Protein AF-A0A832F2S0-F1 (afdb_monomer)

Secondary structure (DSSP, 8-state):
------EEEEEEE-TT-SSPEEEEEEHHHHHHHHHHSEEEE-TTS-EEEE----TTHHHHHT--S-SSSS--

Structure (mmCIF, N/CA/C/O backbone):
data_AF-A0A832F2S0-F1
#
_entry.id   AF-A0A832F2S0-F1
#
loop_
_atom_site.group_PDB
_atom_site.id
_atom_site.type_symbol
_atom_site.label_atom_id
_atom_site.label_alt_id
_atom_site.label_comp_id
_atom_site.label_asym_id
_atom_site.label_entity_id
_atom_site.label_seq_id
_atom_site.pdbx_PDB_ins_code
_atom_site.Cartn_x
_atom_site.Cartn_y
_atom_site.Cartn_z
_atom_site.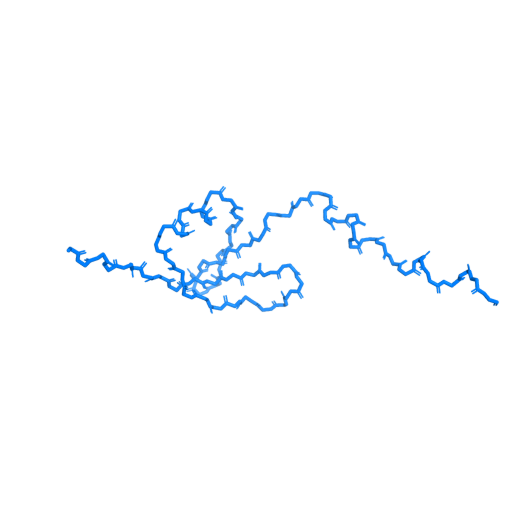occupancy
_atom_site.B_iso_or_equiv
_atom_site.auth_seq_id
_atom_site.auth_comp_id
_atom_site.auth_asym_id
_atom_site.auth_atom_id
_atom_site.pdbx_PDB_model_num
ATOM 1 N N . MET A 1 1 ? -28.786 0.893 11.571 1.00 44.25 1 MET A N 1
ATOM 2 C CA . MET A 1 1 ? -27.467 0.381 11.993 1.00 44.25 1 MET A CA 1
ATOM 3 C C . MET A 1 1 ? -26.439 1.196 11.224 1.00 44.25 1 MET A C 1
ATOM 5 O O . MET A 1 1 ? -26.466 1.139 10.005 1.00 44.25 1 MET A O 1
ATOM 9 N N . TYR A 1 2 ? -25.678 2.067 11.889 1.00 48.72 2 TYR A N 1
ATOM 10 C CA . TYR A 1 2 ? -24.681 2.905 11.214 1.00 48.72 2 TYR A CA 1
ATOM 11 C C . TYR A 1 2 ? -23.419 2.073 10.999 1.00 48.72 2 TYR A C 1
ATOM 13 O O . TYR A 1 2 ? -22.809 1.6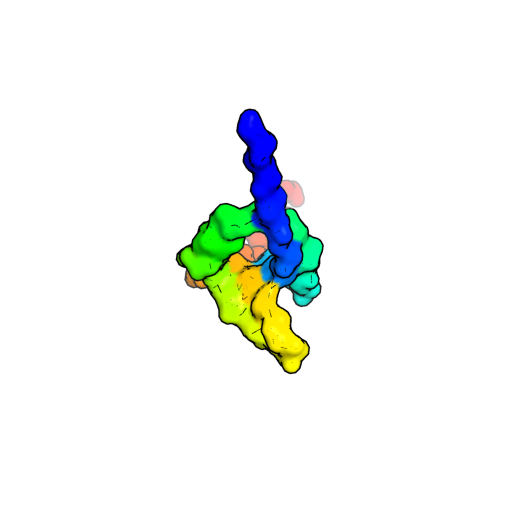23 11.968 1.00 48.72 2 TYR A O 1
ATOM 21 N N . THR A 1 3 ? -23.063 1.827 9.743 1.00 59.72 3 THR A N 1
ATOM 22 C CA . THR A 1 3 ? -21.803 1.171 9.393 1.00 59.72 3 THR A CA 1
ATOM 23 C C . THR A 1 3 ? -20.747 2.261 9.321 1.00 59.72 3 THR A C 1
ATOM 25 O O . THR A 1 3 ? -20.717 3.036 8.371 1.00 59.72 3 THR A O 1
ATOM 28 N N . PHE A 1 4 ? -19.924 2.378 10.359 1.00 62.91 4 PHE A N 1
ATOM 29 C CA . PHE A 1 4 ? -18.762 3.254 10.307 1.00 62.91 4 PHE A CA 1
ATOM 30 C C . PHE A 1 4 ? -17.712 2.576 9.436 1.00 62.91 4 PHE A C 1
ATOM 32 O O . PHE A 1 4 ? -17.153 1.543 9.809 1.00 62.91 4 PHE A O 1
ATOM 39 N N . GLU A 1 5 ? -17.491 3.128 8.250 1.00 78.69 5 GLU A N 1
ATOM 40 C CA . GLU A 1 5 ? -16.423 2.687 7.370 1.00 78.69 5 GLU A CA 1
ATOM 41 C C . GLU A 1 5 ? -15.100 3.151 7.993 1.00 78.69 5 GLU A C 1
ATOM 43 O O . GLU A 1 5 ? -14.835 4.344 8.125 1.00 78.69 5 GLU A O 1
ATOM 48 N N . GLN A 1 6 ? -14.309 2.205 8.504 1.00 85.56 6 GLN A N 1
ATOM 49 C CA . GLN A 1 6 ? -13.000 2.510 9.075 1.00 85.56 6 GLN A CA 1
ATOM 50 C C . GLN A 1 6 ? -12.019 2.773 7.944 1.00 85.56 6 GLN A C 1
ATOM 52 O O . GLN A 1 6 ? -11.870 1.941 7.048 1.00 85.56 6 GLN A O 1
ATOM 57 N N . HIS A 1 7 ? -11.348 3.917 8.004 1.00 88.94 7 HIS A N 1
ATOM 58 C CA . HIS A 1 7 ? -10.332 4.298 7.039 1.00 88.94 7 HIS A CA 1
ATOM 59 C C . HIS A 1 7 ? -8.937 4.196 7.656 1.00 88.94 7 HIS A C 1
ATOM 61 O O . HIS A 1 7 ? -8.753 4.441 8.849 1.00 88.94 7 HIS A O 1
ATOM 67 N N . ILE A 1 8 ? -7.957 3.851 6.827 1.00 87.69 8 ILE A N 1
ATOM 68 C CA . ILE A 1 8 ? -6.540 3.802 7.169 1.00 87.69 8 ILE A CA 1
ATOM 69 C C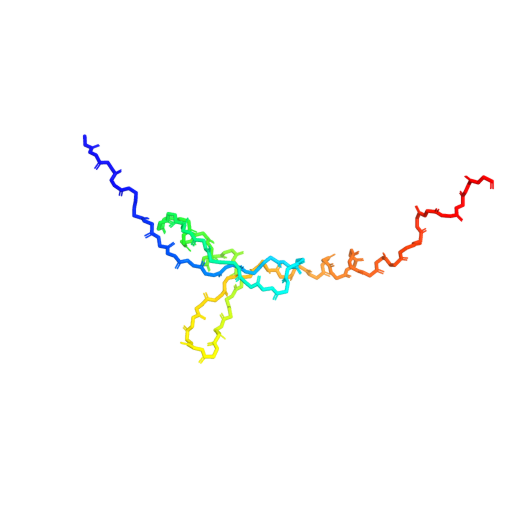 . ILE A 1 8 ? -5.746 4.610 6.149 1.00 87.69 8 ILE A C 1
ATOM 71 O O . ILE A 1 8 ? -6.043 4.600 4.955 1.00 87.69 8 ILE A O 1
ATOM 75 N N . THR A 1 9 ? -4.738 5.320 6.633 1.00 90.06 9 THR A N 1
ATOM 76 C CA . THR A 1 9 ? -3.823 6.076 5.788 1.00 90.06 9 THR A CA 1
ATOM 77 C C . THR A 1 9 ? -2.701 5.167 5.292 1.00 90.06 9 THR A C 1
ATOM 79 O O . THR A 1 9 ? -2.052 4.491 6.090 1.00 90.06 9 THR A O 1
ATOM 82 N N . VAL A 1 10 ? -2.477 5.141 3.979 1.00 89.81 10 VAL A N 1
ATOM 83 C CA . VAL A 1 10 ? -1.435 4.342 3.316 1.00 89.81 10 VAL A CA 1
ATOM 84 C C . VAL A 1 10 ? -0.651 5.194 2.324 1.00 89.81 10 VAL A C 1
ATOM 86 O O . VAL A 1 10 ? -1.174 6.178 1.804 1.00 89.81 10 VAL A O 1
ATOM 89 N N . ARG A 1 11 ? 0.591 4.801 2.017 1.00 91.19 11 ARG A N 1
ATOM 90 C CA . ARG A 1 11 ? 1.376 5.419 0.940 1.00 91.19 11 ARG A CA 1
ATOM 91 C C . ARG A 1 11 ? 1.306 4.558 -0.315 1.00 91.19 11 ARG A C 1
ATOM 93 O O . ARG A 1 11 ? 1.669 3.384 -0.275 1.00 91.19 11 ARG A O 1
ATOM 100 N N . LEU A 1 12 ? 0.857 5.140 -1.421 1.00 88.19 12 LEU A N 1
ATOM 101 C CA . LEU A 1 12 ? 0.824 4.504 -2.736 1.00 88.19 12 LEU A CA 1
ATOM 102 C C . LEU A 1 12 ? 1.822 5.173 -3.666 1.00 88.19 12 LEU A C 1
ATOM 104 O O . LEU A 1 12 ? 1.813 6.394 -3.815 1.00 88.19 12 LEU A O 1
ATOM 108 N N . GLN A 1 13 ? 2.642 4.374 -4.339 1.00 88.38 13 GLN A N 1
ATOM 109 C CA . GLN A 1 13 ? 3.438 4.855 -5.457 1.00 88.38 13 GLN A CA 1
ATOM 110 C C . GLN A 1 13 ? 2.821 4.384 -6.772 1.00 88.38 13 GLN A C 1
ATOM 112 O O . GLN A 1 13 ? 2.728 3.187 -7.051 1.00 88.38 13 GLN A O 1
ATOM 117 N N . PHE A 1 14 ? 2.438 5.354 -7.595 1.00 81.19 14 PHE A N 1
ATOM 118 C CA . PHE A 1 14 ? 2.037 5.133 -8.976 1.00 81.19 14 PHE A CA 1
ATOM 119 C C . PHE A 1 14 ? 3.285 5.186 -9.860 1.00 81.19 14 PHE A C 1
ATOM 121 O O . PHE A 1 14 ? 4.135 6.044 -9.655 1.00 81.19 14 PHE A O 1
ATOM 128 N N . GLY A 1 15 ? 3.411 4.284 -10.839 1.00 71.62 15 GLY A N 1
ATOM 129 C CA . GLY A 1 15 ? 4.650 4.129 -11.619 1.00 71.62 15 GLY A CA 1
ATOM 130 C C . GLY A 1 15 ? 5.133 5.398 -12.337 1.00 71.62 15 GLY A C 1
ATOM 131 O O . GLY A 1 15 ? 6.330 5.577 -12.511 1.00 71.62 15 GLY A O 1
ATOM 132 N N . ALA A 1 16 ? 4.222 6.307 -12.697 1.00 70.50 16 ALA A N 1
ATOM 133 C CA . ALA A 1 16 ? 4.548 7.583 -13.339 1.00 70.50 16 ALA A CA 1
ATOM 134 C C . ALA A 1 16 ? 4.955 8.702 -12.355 1.00 70.50 16 ALA A C 1
ATOM 136 O O . ALA A 1 16 ? 5.198 9.828 -12.784 1.00 70.50 16 ALA A O 1
ATOM 137 N N . MET A 1 17 ? 4.982 8.430 -11.047 1.00 72.38 17 MET A N 1
ATOM 138 C CA . MET A 1 17 ? 5.237 9.424 -10.006 1.00 72.38 17 MET A CA 1
ATOM 139 C C . MET A 1 17 ? 6.516 9.121 -9.227 1.00 72.38 17 MET A C 1
ATOM 141 O O . MET A 1 17 ? 6.722 8.011 -8.728 1.00 72.38 17 MET A O 1
ATOM 145 N N . GLU A 1 18 ? 7.343 10.153 -9.062 1.00 71.56 18 GLU A N 1
ATOM 146 C CA . GLU A 1 18 ? 8.583 10.070 -8.285 1.00 71.56 18 GLU A CA 1
ATOM 147 C C . GLU A 1 18 ? 8.304 9.864 -6.789 1.00 71.56 18 GLU A C 1
ATOM 149 O O . GLU A 1 18 ? 8.975 9.058 -6.144 1.00 71.56 18 GLU A O 1
ATOM 154 N N . GLU A 1 19 ? 7.268 10.514 -6.245 1.00 84.12 19 GLU A N 1
ATOM 155 C CA . GLU A 1 19 ? 6.943 10.456 -4.818 1.00 84.12 19 GLU A CA 1
ATOM 156 C C . GLU A 1 19 ? 5.684 9.619 -4.507 1.00 84.12 19 GLU A C 1
ATOM 158 O O . GLU A 1 19 ? 4.659 9.753 -5.184 1.00 84.12 19 GLU A O 1
ATOM 163 N N . PRO A 1 20 ? 5.713 8.772 -3.455 1.00 86.00 20 PRO A N 1
ATOM 164 C CA . PRO A 1 20 ? 4.529 8.076 -2.966 1.00 86.00 20 PRO A CA 1
ATOM 165 C C . PRO A 1 20 ? 3.534 9.052 -2.334 1.00 86.00 20 PRO A C 1
ATOM 167 O O .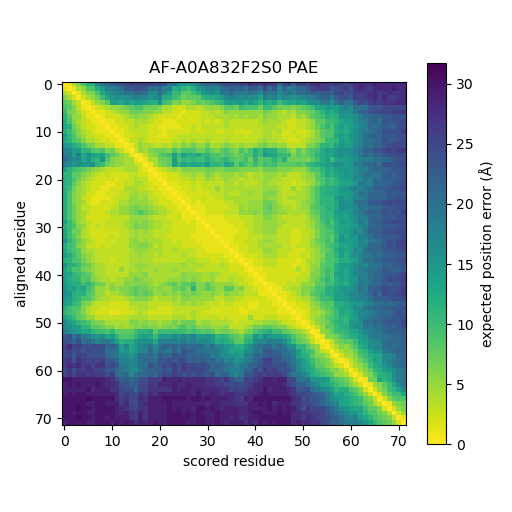 PRO A 1 20 ? 3.899 9.819 -1.436 1.00 86.00 20 PRO A O 1
ATOM 170 N N . VAL A 1 21 ? 2.266 8.947 -2.723 1.00 88.19 21 VAL A N 1
ATOM 171 C CA . VAL A 1 21 ? 1.177 9.781 -2.207 1.00 88.19 21 VAL A CA 1
ATOM 172 C C . VAL A 1 21 ? 0.498 9.101 -1.033 1.00 88.19 21 VAL A C 1
ATOM 174 O O . VAL A 1 21 ? 0.250 7.896 -1.036 1.00 88.19 21 VAL A O 1
ATOM 177 N N . GLU A 1 22 ? 0.197 9.900 -0.021 1.00 90.69 22 GLU A N 1
ATOM 178 C CA . GLU A 1 22 ? -0.549 9.476 1.149 1.00 90.69 22 GLU A CA 1
ATOM 179 C C . GLU A 1 22 ? -2.05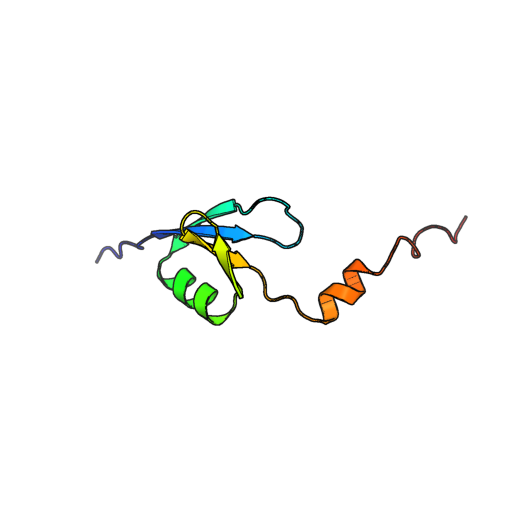3 9.552 0.868 1.00 90.69 22 GLU A C 1
ATOM 181 O O . GLU A 1 22 ? -2.578 10.615 0.531 1.00 90.69 22 GLU A O 1
ATOM 186 N N . ILE A 1 23 ? -2.750 8.421 0.983 1.00 87.88 23 ILE A N 1
ATOM 187 C CA . ILE A 1 23 ? -4.194 8.350 0.768 1.00 87.88 23 ILE A CA 1
ATOM 188 C C . ILE A 1 23 ? -4.903 7.642 1.919 1.00 87.88 23 ILE A C 1
ATOM 190 O O . ILE A 1 23 ? -4.385 6.698 2.513 1.00 87.88 23 ILE A O 1
ATOM 194 N N . SER A 1 24 ? -6.123 8.086 2.209 1.00 89.75 24 SER A N 1
ATOM 195 C CA . SER A 1 24 ? -7.012 7.438 3.169 1.00 89.75 24 SER A CA 1
ATOM 196 C C . SER A 1 24 ? -7.915 6.448 2.435 1.00 89.75 24 SER A C 1
ATOM 198 O O . SER A 1 24 ? -8.710 6.853 1.586 1.00 89.75 24 SER A O 1
ATOM 200 N N . VAL A 1 25 ? -7.791 5.157 2.744 1.00 87.81 25 VAL A N 1
ATOM 201 C CA . VAL A 1 25 ? -8.576 4.083 2.117 1.00 87.81 25 VAL A CA 1
ATOM 202 C C . VAL A 1 25 ? -9.441 3.353 3.139 1.00 87.81 25 VAL A C 1
ATOM 204 O O . VAL A 1 25 ? -9.033 3.228 4.294 1.00 87.81 25 VAL A O 1
ATOM 207 N N . PRO A 1 26 ? -10.595 2.797 2.737 1.00 90.38 26 PRO A N 1
ATOM 208 C CA . PRO A 1 26 ? -11.350 1.886 3.586 1.00 90.38 26 PRO A CA 1
ATOM 209 C C . PRO A 1 26 ? -10.502 0.676 3.988 1.00 90.38 26 PRO A C 1
ATOM 211 O O . PRO A 1 26 ? -9.743 0.136 3.180 1.00 90.38 26 PRO A O 1
ATOM 214 N N . LEU A 1 27 ? -10.689 0.167 5.204 1.00 86.56 27 LEU A N 1
ATOM 215 C CA . LEU A 1 27 ? -9.974 -1.015 5.698 1.00 86.56 27 LEU A CA 1
ATOM 216 C C . LEU A 1 27 ? -10.169 -2.242 4.786 1.00 86.56 27 LEU A C 1
ATOM 218 O O . LEU A 1 27 ? -9.288 -3.089 4.660 1.00 86.56 27 LEU A O 1
ATOM 222 N N . GLN A 1 28 ? -11.316 -2.333 4.111 1.00 85.12 28 GLN A N 1
ATOM 223 C CA . GLN A 1 28 ? -11.582 -3.393 3.138 1.00 85.12 28 GLN A CA 1
ATOM 224 C C . GLN A 1 28 ? -10.683 -3.283 1.898 1.00 85.12 28 GLN A C 1
ATOM 226 O O . GLN A 1 28 ? -10.215 -4.303 1.393 1.00 85.12 28 GLN A O 1
ATOM 231 N N . ALA A 1 29 ? -10.387 -2.061 1.449 1.00 86.62 29 ALA A N 1
ATOM 232 C CA . ALA A 1 29 ? -9.476 -1.814 0.337 1.00 86.62 29 ALA A CA 1
ATOM 233 C C . ALA A 1 29 ? -8.021 -2.148 0.704 1.00 86.62 29 ALA A C 1
ATOM 235 O O . ALA A 1 29 ? -7.259 -2.562 -0.165 1.00 86.62 29 ALA A O 1
ATOM 236 N N . LEU A 1 30 ? -7.646 -2.076 1.989 1.00 86.75 30 LEU A N 1
ATOM 237 C CA . LEU A 1 30 ? -6.323 -2.514 2.449 1.00 86.75 30 LEU A CA 1
ATOM 238 C C . LEU A 1 30 ? -6.069 -3.995 2.132 1.00 86.75 30 LEU A C 1
ATOM 240 O O . LEU A 1 30 ? -4.999 -4.342 1.647 1.00 86.75 30 LEU A O 1
ATOM 244 N N . ARG A 1 31 ? -7.068 -4.867 2.336 1.00 86.69 31 ARG A N 1
ATOM 245 C CA . ARG A 1 31 ? -6.950 -6.296 1.989 1.00 86.69 31 ARG A CA 1
ATOM 246 C C . ARG A 1 31 ? -6.737 -6.515 0.496 1.00 86.69 31 ARG A C 1
ATOM 248 O O . ARG A 1 31 ? -6.012 -7.424 0.111 1.00 86.69 31 ARG A O 1
ATOM 255 N N . TYR A 1 32 ? -7.387 -5.700 -0.329 1.00 87.06 32 TYR A N 1
ATOM 256 C CA . TYR A 1 32 ? -7.211 -5.751 -1.774 1.00 87.06 32 TYR A CA 1
ATOM 257 C C . TYR A 1 32 ? -5.784 -5.344 -2.163 1.00 87.06 32 TYR A C 1
ATOM 259 O O . TYR A 1 32 ? -5.121 -6.077 -2.893 1.00 87.06 32 TYR A O 1
ATOM 267 N N . LEU A 1 33 ? -5.283 -4.231 -1.618 1.00 87.94 33 LEU A N 1
ATOM 268 C CA . LEU A 1 33 ? -3.902 -3.783 -1.833 1.00 87.94 33 LEU A CA 1
ATOM 269 C C . LEU A 1 33 ? -2.888 -4.842 -1.382 1.00 87.94 33 LEU A C 1
ATOM 271 O O . LEU A 1 33 ? -1.943 -5.147 -2.100 1.00 87.94 33 LEU A O 1
ATOM 275 N N . ASP A 1 34 ? -3.123 -5.477 -0.238 1.00 87.25 34 ASP A N 1
ATOM 276 C CA . ASP A 1 34 ? -2.262 -6.540 0.274 1.00 87.25 34 ASP A CA 1
ATOM 277 C C . ASP A 1 34 ? -2.141 -7.748 -0.672 1.00 87.25 34 ASP A C 1
ATOM 279 O O . ASP A 1 34 ? -1.087 -8.387 -0.708 1.00 87.25 34 ASP A O 1
ATOM 283 N N . LEU A 1 35 ? -3.201 -8.080 -1.412 1.00 87.75 35 LEU A N 1
ATOM 284 C CA . LEU A 1 35 ? -3.238 -9.231 -2.321 1.00 87.75 35 LEU A CA 1
ATOM 285 C C . LEU A 1 35 ? -2.755 -8.901 -3.737 1.00 87.75 35 LEU A C 1
ATOM 287 O O . LEU A 1 35 ? -2.252 -9.784 -4.428 1.00 87.75 35 LEU A O 1
ATOM 291 N N . HIS A 1 36 ? -2.943 -7.656 -4.174 1.00 87.25 36 HIS A N 1
ATOM 292 C CA . HIS A 1 36 ? -2.790 -7.256 -5.575 1.00 87.25 36 HIS A CA 1
ATOM 293 C C . HIS A 1 36 ? -1.708 -6.197 -5.804 1.00 87.25 36 HIS A C 1
ATOM 295 O O . HIS A 1 36 ? -1.587 -5.686 -6.915 1.00 87.25 36 HIS A O 1
ATOM 301 N N . SER A 1 37 ? -0.939 -5.829 -4.782 1.00 88.69 37 SER A N 1
ATOM 302 C CA . SER A 1 37 ? 0.128 -4.832 -4.889 1.00 88.69 37 SER A CA 1
ATOM 303 C C . SER A 1 37 ? 1.442 -5.357 -4.327 1.00 88.69 37 SER A C 1
ATOM 305 O O . SER A 1 37 ? 1.476 -6.164 -3.395 1.00 88.69 37 SER A O 1
ATOM 307 N N . GLU A 1 38 ? 2.540 -4.858 -4.882 1.00 88.88 38 GLU A N 1
ATOM 308 C CA . GLU A 1 38 ? 3.861 -5.039 -4.295 1.00 88.88 38 GLU A CA 1
ATOM 309 C C . GLU A 1 38 ? 4.024 -4.112 -3.090 1.00 88.88 38 GLU A C 1
ATOM 311 O O . GLU A 1 38 ? 3.425 -3.035 -3.022 1.00 88.88 38 GLU A O 1
ATOM 316 N N . ARG A 1 39 ? 4.834 -4.533 -2.118 1.00 89.31 39 ARG A N 1
ATOM 317 C CA . ARG A 1 39 ? 5.060 -3.779 -0.883 1.00 89.31 39 ARG A CA 1
ATOM 318 C C . ARG A 1 39 ? 6.537 -3.487 -0.734 1.00 89.31 39 ARG A C 1
ATOM 320 O O . ARG A 1 39 ? 7.364 -4.396 -0.780 1.00 89.31 39 ARG A O 1
ATOM 327 N N . ARG A 1 40 ? 6.857 -2.225 -0.478 1.00 88.81 40 ARG A N 1
ATOM 328 C CA . ARG A 1 40 ? 8.208 -1.784 -0.147 1.00 88.81 40 ARG A CA 1
ATOM 329 C C . ARG A 1 40 ? 8.196 -1.082 1.199 1.00 88.81 40 ARG A C 1
ATOM 331 O O . ARG A 1 40 ? 7.331 -0.255 1.468 1.00 88.81 40 ARG A O 1
ATOM 338 N N . LEU A 1 41 ? 9.176 -1.404 2.031 1.00 89.06 41 LEU A N 1
ATOM 339 C CA . LEU A 1 41 ? 9.401 -0.727 3.301 1.00 89.06 41 LEU A CA 1
ATOM 340 C C . LEU A 1 41 ? 10.295 0.487 3.065 1.00 89.06 41 LEU A C 1
ATOM 342 O O . LEU A 1 41 ? 11.384 0.365 2.502 1.00 89.06 41 LEU A O 1
ATOM 346 N N . ALA A 1 42 ? 9.818 1.654 3.475 1.00 86.00 42 ALA A N 1
ATOM 347 C CA . ALA A 1 42 ? 10.617 2.864 3.525 1.00 86.00 42 ALA A CA 1
ATOM 348 C C . ALA A 1 42 ? 11.556 2.853 4.754 1.00 86.00 42 ALA A C 1
ATOM 350 O O . ALA A 1 42 ? 11.329 2.091 5.700 1.00 86.00 42 ALA A O 1
ATOM 351 N N . PRO A 1 43 ? 12.625 3.675 4.763 1.00 83.62 43 PRO A N 1
ATOM 352 C CA . PRO A 1 43 ? 13.627 3.681 5.837 1.00 83.62 43 PRO A CA 1
ATOM 353 C C . PRO A 1 43 ? 13.080 4.075 7.216 1.00 83.62 43 PRO A C 1
ATOM 355 O O . PRO A 1 43 ? 13.671 3.745 8.239 1.00 83.62 43 PRO A O 1
ATOM 358 N N . ASP A 1 44 ? 11.957 4.785 7.238 1.00 87.12 44 ASP A N 1
ATOM 359 C CA . ASP A 1 44 ? 11.199 5.193 8.422 1.00 87.12 44 ASP A CA 1
ATOM 360 C C . ASP A 1 44 ? 10.259 4.088 8.949 1.00 87.12 44 ASP A C 1
ATOM 362 O O . ASP A 1 44 ? 9.591 4.278 9.963 1.00 87.12 44 ASP A O 1
ATOM 366 N N . GLY A 1 45 ? 10.204 2.931 8.278 1.00 80.38 45 GLY A N 1
ATOM 367 C CA . GLY A 1 45 ? 9.312 1.818 8.605 1.00 80.38 45 GLY A CA 1
ATOM 368 C C . GLY A 1 45 ? 7.935 1.901 7.941 1.00 80.38 45 GLY A C 1
ATOM 369 O O . GLY A 1 45 ? 7.101 1.023 8.170 1.00 80.38 45 GLY A O 1
ATOM 370 N N . THR A 1 46 ? 7.683 2.908 7.101 1.00 85.62 46 THR A N 1
ATOM 371 C CA . THR A 1 46 ? 6.398 3.055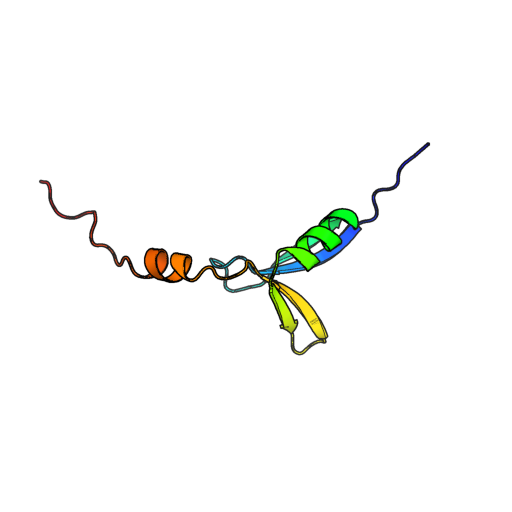 6.408 1.00 85.62 46 THR A CA 1
ATOM 372 C C . THR A 1 46 ? 6.252 2.026 5.282 1.00 85.62 46 THR A C 1
ATOM 374 O O . THR A 1 46 ? 7.177 1.801 4.502 1.00 85.62 46 THR A O 1
ATOM 377 N N . VAL A 1 47 ? 5.069 1.415 5.152 1.00 85.94 47 VAL A N 1
ATOM 378 C CA . VAL A 1 47 ? 4.748 0.513 4.032 1.00 85.94 47 VAL A CA 1
ATOM 379 C C . VAL A 1 47 ? 4.247 1.328 2.843 1.00 85.94 47 VAL A C 1
ATOM 381 O O . VAL A 1 47 ? 3.263 2.062 2.949 1.00 85.94 47 VAL A O 1
ATOM 384 N N . ILE A 1 48 ? 4.920 1.174 1.706 1.00 89.94 48 ILE A N 1
ATOM 385 C CA . ILE A 1 48 ? 4.536 1.756 0.422 1.00 89.94 48 ILE A CA 1
ATOM 386 C C . ILE A 1 48 ? 3.991 0.640 -0.466 1.00 89.94 48 ILE A C 1
ATOM 388 O O . ILE A 1 48 ? 4.698 -0.328 -0.753 1.00 89.94 48 ILE A O 1
ATOM 392 N N . TYR A 1 49 ? 2.753 0.802 -0.919 1.00 90.50 49 TYR A N 1
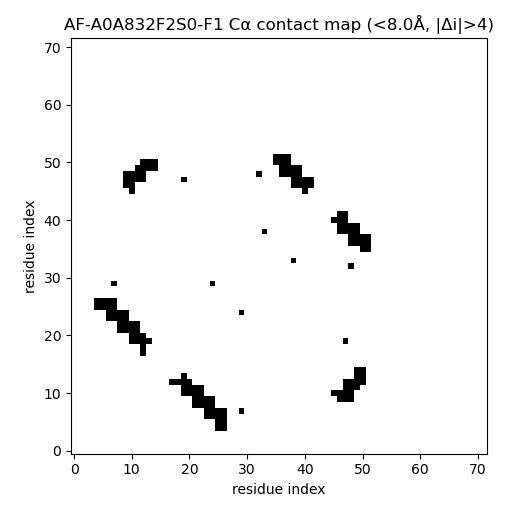ATOM 393 C CA . TYR A 1 49 ? 2.119 -0.075 -1.895 1.00 90.50 49 TYR A CA 1
ATOM 394 C C . TYR A 1 49 ? 2.441 0.406 -3.310 1.00 90.50 49 TYR A C 1
ATOM 396 O O . TYR A 1 49 ? 2.370 1.601 -3.608 1.00 90.50 49 TYR A O 1
ATOM 404 N N . MET A 1 50 ? 2.808 -0.528 -4.176 1.00 88.19 50 MET A N 1
ATOM 405 C CA . MET A 1 50 ? 3.222 -0.276 -5.551 1.00 88.19 50 MET A CA 1
ATOM 406 C C . MET A 1 50 ? 2.401 -1.140 -6.501 1.00 88.19 50 MET A C 1
ATOM 408 O O . MET A 1 50 ? 2.058 -2.281 -6.183 1.00 88.19 50 MET A O 1
ATOM 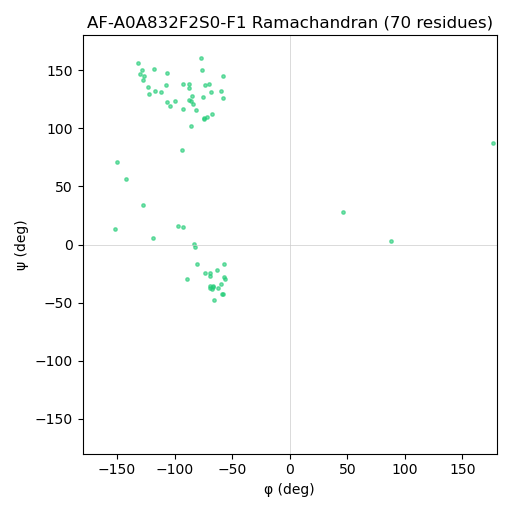412 N N . HIS A 1 51 ? 2.096 -0.602 -7.681 1.00 82.25 51 HIS A N 1
ATOM 413 C CA . HIS A 1 51 ? 1.527 -1.420 -8.744 1.00 82.25 51 HIS A CA 1
ATOM 414 C C . HIS A 1 51 ? 2.517 -2.548 -9.088 1.00 82.25 51 HIS A C 1
ATOM 416 O O . HIS A 1 51 ? 3.701 -2.243 -9.254 1.00 82.25 51 HIS A O 1
ATOM 422 N N . PRO A 1 52 ? 2.069 -3.814 -9.196 1.00 76.25 52 PRO A N 1
ATOM 423 C CA . PRO A 1 52 ? 2.949 -4.893 -9.619 1.00 76.25 52 PRO A CA 1
ATOM 424 C C . PRO A 1 52 ? 3.514 -4.555 -10.993 1.00 76.25 52 PRO A C 1
ATOM 426 O O . PRO A 1 52 ? 2.747 -4.239 -11.908 1.00 76.25 52 PRO A O 1
ATOM 429 N N . GLN A 1 53 ? 4.833 -4.576 -11.153 1.00 69.12 53 GLN A N 1
ATOM 430 C CA . GLN A 1 53 ? 5.401 -4.336 -12.475 1.00 69.12 53 GLN A CA 1
ATOM 431 C C . GLN A 1 53 ? 5.168 -5.584 -13.321 1.00 69.12 53 GLN A C 1
ATOM 433 O O . GLN A 1 53 ? 5.761 -6.638 -13.089 1.00 69.12 53 GLN A O 1
ATOM 438 N N . SER A 1 54 ? 4.259 -5.487 -14.291 1.00 62.06 54 SER A N 1
ATOM 439 C CA . SER A 1 54 ? 4.143 -6.526 -15.302 1.00 62.06 54 SER A CA 1
ATOM 440 C C . SER A 1 54 ? 5.379 -6.440 -16.200 1.00 62.06 54 SER A C 1
ATOM 442 O O . SER A 1 54 ? 5.752 -5.335 -16.593 1.00 62.06 54 SER A O 1
ATOM 444 N N . PRO A 1 55 ? 5.999 -7.561 -16.607 1.00 57.47 55 PRO A N 1
ATOM 445 C CA . PRO A 1 55 ? 7.094 -7.529 -17.581 1.00 57.47 55 PRO A CA 1
ATOM 446 C C . PRO A 1 55 ? 6.689 -6.868 -18.915 1.00 57.47 55 PRO A C 1
ATOM 448 O O . PRO A 1 55 ? 7.548 -6.449 -19.682 1.00 57.47 55 PRO A O 1
ATOM 451 N N . PHE A 1 56 ? 5.385 -6.726 -19.177 1.00 52.19 56 PHE A N 1
ATOM 452 C CA . PHE A 1 56 ? 4.839 -6.026 -20.341 1.00 52.19 56 PHE A CA 1
ATOM 453 C C . PHE A 1 56 ? 4.807 -4.489 -20.207 1.00 52.19 56 PHE A C 1
ATOM 455 O O . PHE A 1 56 ? 4.700 -3.804 -21.223 1.00 52.19 56 PHE A O 1
ATOM 462 N N . ASP A 1 57 ? 4.926 -3.919 -19.000 1.00 53.41 57 ASP A N 1
ATOM 463 C CA . ASP A 1 57 ? 5.017 -2.457 -18.811 1.00 53.41 57 ASP A CA 1
ATOM 464 C C . ASP A 1 57 ? 6.392 -1.907 -19.231 1.00 53.41 57 ASP A C 1
ATOM 466 O O . ASP A 1 57 ? 6.526 -0.744 -19.635 1.00 53.41 57 ASP A O 1
ATOM 470 N N . GLU A 1 58 ? 7.422 -2.757 -19.205 1.00 51.94 58 GLU A N 1
ATOM 471 C CA . GLU A 1 58 ? 8.762 -2.387 -19.655 1.00 51.94 58 GLU A CA 1
ATOM 472 C C . GLU A 1 58 ? 8.784 -2.132 -21.174 1.00 51.94 58 GLU A C 1
ATOM 474 O O . GLU A 1 58 ? 9.435 -1.189 -21.617 1.00 51.94 58 GLU A O 1
ATOM 479 N N . GLU A 1 59 ? 8.002 -2.876 -21.972 1.00 48.81 59 GLU A N 1
ATOM 480 C CA . GLU A 1 59 ? 7.882 -2.668 -23.427 1.00 48.81 59 GLU A CA 1
ATOM 481 C C . GLU A 1 59 ? 7.155 -1.367 -23.801 1.00 48.81 59 GLU A C 1
ATOM 483 O O . GLU A 1 59 ? 7.556 -0.706 -24.764 1.00 48.81 59 GLU A O 1
ATOM 488 N N . LEU A 1 60 ? 6.143 -0.940 -23.032 1.00 51.00 60 LEU A N 1
ATOM 489 C CA . LEU A 1 60 ? 5.472 0.347 -23.277 1.00 51.00 60 LEU A CA 1
ATOM 490 C C . LEU A 1 60 ? 6.391 1.536 -22.963 1.00 51.00 60 LEU A C 1
ATOM 492 O O . LEU A 1 60 ? 6.404 2.530 -23.691 1.00 51.00 60 LEU A O 1
ATOM 496 N N . SER A 1 61 ? 7.202 1.407 -21.912 1.00 52.09 61 SER A N 1
ATOM 497 C CA . SER A 1 61 ? 8.198 2.409 -21.509 1.00 52.09 61 SER A CA 1
ATOM 498 C C . SER A 1 61 ? 9.367 2.502 -22.501 1.00 52.09 61 SER A C 1
ATOM 500 O O . SER A 1 61 ? 10.029 3.536 -22.606 1.00 52.09 61 SER A O 1
ATOM 502 N N . ARG A 1 62 ? 9.615 1.421 -23.256 1.00 49.84 62 ARG A N 1
ATOM 503 C CA . ARG A 1 62 ? 10.681 1.299 -24.261 1.00 49.84 62 ARG A CA 1
ATOM 504 C C . ARG A 1 62 ? 10.264 1.666 -25.680 1.00 49.84 62 ARG A C 1
ATOM 506 O O . ARG A 1 62 ? 11.022 1.372 -26.601 1.00 49.84 62 ARG A O 1
ATOM 513 N N . CYS A 1 63 ? 9.126 2.331 -25.875 1.00 43.66 63 CYS A N 1
ATOM 514 C CA . CYS A 1 63 ? 8.797 2.981 -27.143 1.00 43.66 63 CYS A CA 1
ATOM 515 C C . CYS A 1 63 ? 9.222 4.465 -27.123 1.00 43.66 63 CYS A C 1
ATOM 517 O O . CYS A 1 63 ? 8.381 5.341 -26.908 1.00 43.66 63 CYS A O 1
ATOM 519 N N . PRO A 1 64 ? 10.506 4.805 -27.368 1.00 49.53 64 PRO A N 1
ATOM 520 C CA . PRO A 1 64 ? 10.888 6.179 -27.636 1.00 49.53 64 PRO A CA 1
ATOM 521 C C . PRO A 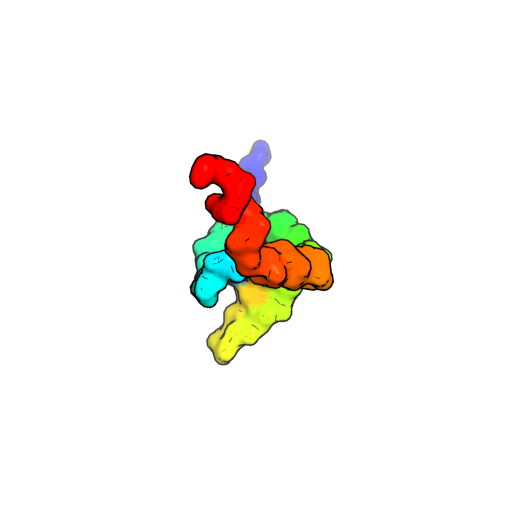1 64 ? 10.291 6.587 -28.987 1.00 49.53 64 PRO A C 1
ATOM 523 O O . PRO A 1 64 ? 10.685 6.069 -30.023 1.00 49.53 64 PRO A O 1
ATOM 526 N N . GLN A 1 65 ? 9.329 7.509 -28.972 1.00 52.81 65 GLN A N 1
ATOM 527 C CA . GLN A 1 65 ? 9.109 8.526 -30.018 1.00 52.81 65 GLN A CA 1
ATOM 528 C C . GLN A 1 65 ? 9.122 8.090 -31.508 1.00 52.81 65 GLN A C 1
ATOM 530 O O . GLN A 1 65 ? 9.406 8.910 -32.375 1.00 52.81 65 GLN A O 1
ATOM 535 N N . ALA A 1 66 ? 8.768 6.852 -31.861 1.00 46.97 66 ALA A N 1
ATOM 536 C CA . ALA A 1 66 ? 8.799 6.390 -33.257 1.00 46.97 66 ALA A CA 1
ATOM 537 C C . ALA A 1 66 ? 7.439 6.452 -33.987 1.00 46.97 66 ALA A C 1
ATOM 539 O O . ALA A 1 66 ? 7.288 5.831 -35.034 1.00 46.97 66 ALA A O 1
ATOM 540 N N . CYS A 1 67 ? 6.439 7.180 -33.470 1.00 47.50 67 CYS A N 1
ATOM 541 C CA . CYS A 1 67 ? 5.084 7.186 -34.049 1.00 47.50 67 CYS A CA 1
ATOM 542 C C . CYS A 1 67 ? 4.523 8.591 -34.358 1.00 47.50 67 CYS A C 1
ATOM 544 O O . CYS A 1 67 ? 3.329 8.827 -34.204 1.00 47.50 67 CYS A O 1
ATOM 546 N N . GLY A 1 68 ? 5.367 9.550 -34.768 1.00 44.81 68 GLY A N 1
ATOM 547 C CA . GLY A 1 68 ? 4.904 10.928 -35.008 1.00 44.81 68 GLY A CA 1
ATOM 548 C C . GLY A 1 68 ? 5.644 11.776 -36.046 1.00 44.81 68 GLY A C 1
ATOM 549 O O . GLY A 1 68 ? 5.427 12.981 -36.067 1.00 44.81 68 GLY A O 1
ATOM 550 N N . ALA A 1 69 ? 6.503 11.213 -36.902 1.00 42.78 69 ALA A N 1
ATOM 551 C CA . ALA A 1 69 ? 7.188 11.997 -37.941 1.00 42.78 69 ALA A CA 1
ATOM 552 C C . ALA A 1 69 ? 7.327 11.225 -39.262 1.00 42.78 69 ALA A C 1
ATOM 554 O O . ALA A 1 69 ? 8.423 11.014 -39.770 1.00 42.78 69 ALA A O 1
ATOM 555 N N . ALA A 1 70 ? 6.201 10.777 -39.812 1.00 44.47 70 ALA A N 1
ATOM 556 C CA . ALA A 1 70 ? 6.120 10.319 -41.196 1.00 44.47 70 ALA A CA 1
ATOM 557 C C . ALA A 1 70 ? 4.709 10.574 -41.745 1.00 44.47 70 ALA A C 1
ATOM 559 O O . ALA A 1 70 ? 3.936 9.634 -41.883 1.00 44.47 70 ALA A O 1
ATOM 560 N N . ALA A 1 71 ? 4.361 11.843 -41.988 1.00 40.59 71 ALA A N 1
ATOM 561 C CA . ALA A 1 71 ? 3.365 12.262 -42.987 1.00 40.59 71 ALA A CA 1
ATOM 562 C C . ALA A 1 71 ? 3.154 13.787 -42.945 1.00 40.59 71 ALA A C 1
ATOM 564 O O . ALA A 1 71 ? 2.256 14.264 -42.253 1.00 40.59 71 ALA A O 1
ATOM 565 N N . ALA A 1 72 ? 3.977 14.532 -43.687 1.00 35.50 72 ALA A N 1
ATOM 566 C CA . ALA A 1 72 ? 3.585 15.716 -44.463 1.00 35.50 72 ALA A CA 1
ATOM 567 C C . ALA A 1 72 ? 4.769 16.161 -45.328 1.00 35.50 72 ALA A C 1
ATOM 569 O O . ALA A 1 72 ? 5.838 16.449 -44.745 1.00 35.50 72 ALA A O 1
#

Mean predicted aligned error: 11.89 Å

pLDDT: mean 73.92, std 17.64, range [35.5, 91.19]

Foldseek 3Di:
DDDDQDWDWAWEDEPVDPGTDIDIDGPVVVVVLVVQWDWDQDPVRGIYTYHPDDPVVVVVVPDPDPPPPPDD

Radius of gyration: 17.87 Å; Cα contacts (8 Å, |Δi|>4): 79; chains: 1; bounding box: 41×25×56 Å

Solvent-accessible surface area (backbone atoms only — not comparable to full-atom values): 4732 Å² total; per-residue (Å²): 135,88,81,82,81,53,66,44,79,45,31,40,35,53,92,95,45,94,67,63,45,80,45,78,38,48,56,72,54,51,58,51,45,68,74,68,34,40,80,45,76,45,97,87,70,47,65,31,38,29,70,61,81,52,83,68,56,57,58,67,72,65,60,74,84,82,84,82,86,87,88,132

Nearest PDB structures (foldseek):
  8dmb-assembly1_P  TM=6.340E-01  e=5.682E-01  Saccharomyces cerevisiae S288C
  1c9f-assembly1_A  TM=4.574E-01  e=1.018E+00  Mus musculus
  1mhx-assembly1_A  TM=3.683E-01  e=5.325E-01  Finegoldia magna ATCC 29328
  7bi9-assembly1_A  TM=4.385E-01  e=8.381E-01  Mus musculus

Sequence (72 aa):
MYTFEQHITVRLQFGAMEEPVEISVPLQALRYLDLHSERRLAPDGTVIYMHPQSPFDEELSRCPQACGAAAA